Protein AF-A0A1I5HDP6-F1 (afdb_monomer_lite)

Radius of gyration: 18.16 Å; chains: 1; bounding box: 40×34×46 Å

Secondary structure (DSSP, 8-state):
-HHHHHHHHHHHHHHHHHHHHHHHHTTT-SHHHHH-TTSS------HHHHHHHHHHHHHHHHHHHHHHHHHHHHTT-

Foldseek 3Di:
DVLVVLVVVLVVLVVVLVVLVVVLVPPQPDVCNVPDPPPDDPDDDPPPVNVVSVVVSVVSVVVSVVSVVVSVVVVVD

Structure (mmCIF, N/CA/C/O backbone):
data_AF-A0A1I5HDP6-F1
#
_entry.id   AF-A0A1I5HDP6-F1
#
loop_
_atom_site.group_PDB
_atom_site.id
_atom_site.type_symbol
_atom_site.label_atom_id
_atom_site.label_alt_id
_atom_site.label_comp_id
_atom_site.label_asym_id
_atom_site.label_entity_id
_atom_site.label_seq_id
_atom_site.pdbx_PDB_ins_code
_atom_site.Cartn_x
_atom_site.Cartn_y
_atom_site.Cartn_z
_atom_site.occupancy
_atom_site.B_iso_or_equiv
_atom_site.auth_seq_id
_atom_site.auth_comp_id
_atom_site.auth_asym_id
_atom_site.auth_atom_id
_atom_site.pdbx_PDB_model_num
ATOM 1 N N . MET A 1 1 ? -11.121 16.269 14.336 1.00 69.06 1 MET A N 1
ATOM 2 C CA . MET A 1 1 ? -9.773 16.668 13.846 1.00 69.06 1 MET A CA 1
ATOM 3 C C . MET A 1 1 ? -8.930 15.448 13.467 1.00 69.06 1 MET A C 1
ATOM 5 O O . MET A 1 1 ? -8.420 15.411 12.357 1.00 69.06 1 MET A O 1
ATOM 9 N N . VAL A 1 2 ? -8.848 14.428 14.333 1.00 74.56 2 VAL A N 1
ATOM 10 C CA . VAL A 1 2 ? -8.138 13.155 14.067 1.00 74.56 2 VAL A CA 1
ATOM 11 C C . VAL A 1 2 ? -8.649 12.384 12.842 1.00 74.56 2 VAL A C 1
ATOM 13 O O . VAL A 1 2 ? -7.849 11.837 12.092 1.00 74.56 2 VAL A O 1
ATOM 16 N N . GLU A 1 3 ? -9.955 12.410 12.574 1.00 73.06 3 GLU A N 1
ATOM 17 C CA . GLU A 1 3 ? -10.555 11.751 11.403 1.00 73.06 3 GLU A CA 1
ATOM 18 C C . GLU A 1 3 ? -10.056 12.343 10.082 1.00 73.06 3 GLU A C 1
ATOM 20 O O . GLU A 1 3 ? -9.762 11.609 9.148 1.00 73.06 3 GLU A O 1
ATOM 25 N N . LEU A 1 4 ? -9.892 13.669 10.017 1.00 79.25 4 LEU A N 1
ATOM 26 C CA . LEU A 1 4 ? -9.424 14.367 8.818 1.00 79.25 4 LEU A CA 1
ATOM 27 C C . LEU A 1 4 ? -7.961 14.013 8.520 1.00 79.25 4 LEU A C 1
ATOM 29 O O . LEU A 1 4 ? -7.606 13.760 7.372 1.00 79.25 4 LEU A O 1
ATOM 33 N N . VAL A 1 5 ? -7.138 13.904 9.567 1.00 80.25 5 VAL A N 1
ATOM 34 C CA . VAL A 1 5 ? -5.745 13.447 9.458 1.00 80.25 5 VAL A CA 1
ATOM 35 C C . VAL A 1 5 ? -5.687 12.009 8.948 1.00 80.25 5 VAL A C 1
ATOM 37 O O . VAL A 1 5 ? -4.949 11.730 8.006 1.00 80.25 5 VAL A O 1
ATOM 40 N N . LEU A 1 6 ? -6.490 11.107 9.519 1.00 70.75 6 LEU A N 1
ATOM 41 C CA . LEU A 1 6 ? -6.537 9.70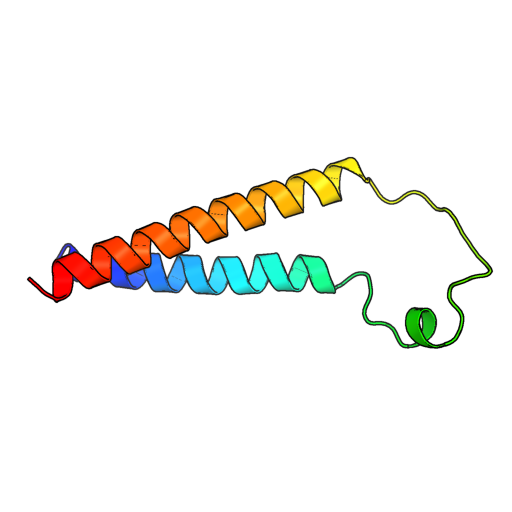6 9.100 1.00 70.75 6 LEU A CA 1
ATOM 42 C C . LEU A 1 6 ? -7.022 9.554 7.650 1.00 70.75 6 LEU A C 1
ATOM 44 O O . LEU A 1 6 ? -6.439 8.774 6.903 1.00 70.75 6 LEU A O 1
ATOM 48 N N . ASN A 1 7 ? -8.026 10.324 7.225 1.00 76.44 7 ASN A N 1
ATOM 49 C CA . ASN A 1 7 ? -8.565 10.254 5.864 1.00 76.44 7 ASN A CA 1
ATOM 50 C C . ASN A 1 7 ? -7.554 10.757 4.815 1.00 76.44 7 ASN A C 1
ATOM 52 O O . ASN A 1 7 ? -7.369 10.133 3.770 1.00 76.44 7 ASN A O 1
ATOM 56 N N . VAL A 1 8 ? -6.842 11.852 5.114 1.00 85.50 8 VAL A N 1
ATOM 57 C CA . VAL A 1 8 ? -5.763 12.373 4.253 1.00 85.50 8 VAL A CA 1
ATOM 58 C C . VAL A 1 8 ? -4.592 11.389 4.189 1.00 85.50 8 VAL A C 1
ATOM 60 O O . VAL A 1 8 ? -4.073 11.123 3.103 1.00 85.50 8 VAL A O 1
ATOM 63 N N . LEU A 1 9 ? -4.204 10.798 5.324 1.00 77.56 9 LEU A N 1
ATOM 64 C CA . LEU A 1 9 ? -3.152 9.781 5.383 1.00 77.56 9 LEU A CA 1
ATOM 65 C C . LEU A 1 9 ? -3.529 8.536 4.561 1.00 77.56 9 LEU A C 1
ATOM 67 O O . LEU A 1 9 ? -2.691 7.991 3.839 1.00 77.56 9 LEU A O 1
ATOM 71 N N . LEU A 1 10 ? -4.793 8.110 4.630 1.00 78.06 10 LEU A N 1
ATOM 72 C CA . LEU A 1 10 ? -5.325 6.979 3.869 1.00 78.06 10 LEU A CA 1
ATOM 73 C C . LEU A 1 10 ? -5.293 7.243 2.356 1.00 78.06 10 LEU A C 1
ATOM 75 O O . LEU A 1 10 ? -4.849 6.396 1.578 1.00 78.06 10 LEU A O 1
ATOM 79 N N . GLY A 1 11 ? -5.725 8.435 1.939 1.00 84.31 11 GLY A N 1
ATOM 80 C CA . GLY A 1 11 ? -5.668 8.858 0.541 1.00 84.31 11 GLY A CA 1
ATOM 81 C C . GLY A 1 11 ? -4.232 8.899 0.016 1.00 84.31 11 GLY A C 1
ATOM 82 O O . GLY A 1 11 ? -3.941 8.344 -1.044 1.00 84.31 11 GLY A O 1
ATOM 83 N N . LEU A 1 12 ? -3.309 9.478 0.791 1.00 84.06 12 LEU A N 1
ATOM 84 C CA . LEU A 1 12 ? -1.898 9.582 0.416 1.00 84.06 12 LEU A CA 1
ATOM 85 C C . LEU A 1 12 ? -1.230 8.205 0.288 1.00 84.06 12 LEU A C 1
ATOM 87 O O . LEU A 1 12 ? -0.538 7.937 -0.694 1.00 84.06 12 LEU A O 1
ATOM 91 N N . THR A 1 13 ? -1.465 7.312 1.251 1.00 76.50 13 THR A N 1
ATOM 92 C CA . THR A 1 13 ? -0.925 5.942 1.230 1.00 76.50 13 THR A CA 1
ATOM 93 C C . THR A 1 13 ? -1.51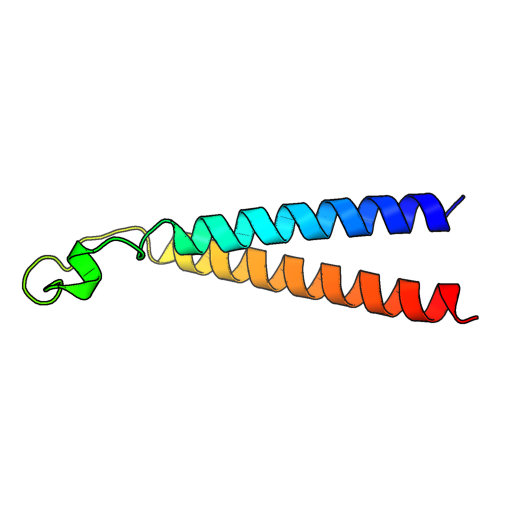4 5.103 0.092 1.00 76.50 13 THR A C 1
ATOM 95 O O . THR A 1 13 ? -0.790 4.302 -0.498 1.00 76.50 13 THR A O 1
ATOM 98 N N . SER A 1 14 ? -2.776 5.334 -0.291 1.00 77.31 14 SER A N 1
ATOM 99 C CA . SER A 1 14 ? -3.402 4.688 -1.453 1.00 77.31 14 SER A CA 1
ATOM 100 C C . SER A 1 14 ? -2.739 5.098 -2.771 1.00 77.31 14 SER A C 1
ATOM 102 O O . SER A 1 14 ? -2.341 4.237 -3.556 1.00 77.31 14 SER A O 1
ATOM 104 N N . VAL A 1 15 ? -2.541 6.402 -2.998 1.00 84.94 15 VAL A N 1
ATOM 105 C CA . VAL A 1 15 ? -1.868 6.906 -4.210 1.00 84.94 15 VAL A CA 1
ATOM 106 C C . VAL A 1 15 ? -0.422 6.415 -4.274 1.00 84.94 15 VAL A C 1
ATOM 108 O O . VAL A 1 15 ? 0.039 5.968 -5.326 1.00 84.94 15 VAL A O 1
ATOM 111 N N . LEU A 1 16 ? 0.283 6.434 -3.142 1.00 79.38 16 LEU A N 1
ATOM 112 C CA . LEU A 1 16 ? 1.660 5.956 -3.048 1.00 79.38 16 LEU A CA 1
ATOM 113 C C . LEU A 1 16 ? 1.760 4.456 -3.375 1.00 79.38 16 LEU A C 1
ATOM 115 O O . LEU A 1 16 ? 2.671 4.051 -4.097 1.00 79.38 16 LEU A O 1
ATOM 119 N N . LEU A 1 17 ? 0.789 3.645 -2.942 1.00 79.00 17 LEU A N 1
ATOM 120 C CA . LEU A 1 17 ? 0.696 2.237 -3.335 1.00 79.00 17 LEU A CA 1
ATOM 121 C C . LEU A 1 17 ? 0.454 2.047 -4.826 1.00 79.00 17 LEU A C 1
ATOM 123 O O . LEU A 1 17 ? 1.123 1.217 -5.437 1.00 79.00 17 LEU A O 1
ATOM 127 N N . VAL A 1 18 ? -0.456 2.814 -5.426 1.00 81.31 18 VAL A N 1
ATOM 128 C CA . VAL A 1 18 ? -0.713 2.738 -6.872 1.00 81.31 18 VAL A CA 1
ATOM 129 C C . VAL A 1 18 ? 0.572 3.013 -7.657 1.00 81.31 18 VAL A C 1
ATOM 131 O O . VAL A 1 18 ? 0.912 2.249 -8.560 1.00 81.31 18 VAL A O 1
ATOM 134 N N . VAL A 1 19 ? 1.335 4.042 -7.277 1.00 82.81 19 VAL A N 1
ATOM 135 C CA . VAL A 1 19 ? 2.621 4.369 -7.917 1.00 82.81 19 VAL A CA 1
ATOM 136 C C . VAL A 1 19 ? 3.655 3.258 -7.709 1.00 82.81 19 VAL A C 1
ATOM 138 O O . VAL A 1 19 ? 4.289 2.836 -8.678 1.00 82.81 19 VAL A O 1
ATOM 141 N N . LEU A 1 20 ? 3.802 2.742 -6.481 1.00 77.75 20 LEU A N 1
ATOM 142 C CA . LEU A 1 20 ? 4.718 1.633 -6.184 1.00 77.75 20 LEU A CA 1
ATOM 143 C C . LEU A 1 20 ? 4.380 0.385 -7.011 1.00 77.75 20 LEU A C 1
ATOM 145 O O . LEU A 1 20 ? 5.278 -0.231 -7.586 1.00 77.75 20 LEU A O 1
ATOM 149 N N . ILE A 1 21 ? 3.097 0.038 -7.132 1.00 76.94 21 ILE A N 1
ATOM 150 C CA . ILE A 1 21 ? 2.625 -1.110 -7.918 1.00 76.94 21 ILE A CA 1
ATOM 151 C C . ILE A 1 21 ? 2.865 -0.888 -9.420 1.00 76.94 21 ILE A C 1
ATOM 153 O O . ILE A 1 21 ? 3.309 -1.802 -10.117 1.00 76.94 21 ILE A O 1
ATOM 157 N N . LEU A 1 22 ? 2.622 0.315 -9.947 1.00 78.69 22 LEU A N 1
ATOM 158 C CA . LEU A 1 22 ? 2.882 0.620 -11.360 1.00 78.69 22 LEU A CA 1
ATOM 159 C C . LEU A 1 22 ? 4.374 0.552 -11.701 1.00 78.69 22 LEU A C 1
ATOM 161 O O . LEU A 1 22 ? 4.736 0.049 -12.767 1.00 78.69 22 LEU A O 1
ATOM 165 N N . LEU A 1 23 ? 5.240 0.962 -10.773 1.00 79.19 23 LEU A N 1
ATOM 166 C CA . LEU A 1 23 ? 6.689 0.848 -10.924 1.00 79.19 23 LEU A CA 1
ATOM 167 C C . LEU A 1 23 ? 7.150 -0.623 -11.016 1.00 79.19 23 LEU A C 1
ATOM 169 O O . LEU A 1 23 ? 8.146 -0.899 -11.682 1.00 79.19 23 LEU A O 1
ATOM 173 N N . HIS A 1 24 ? 6.382 -1.579 -10.469 1.00 70.62 24 HIS A N 1
ATOM 174 C CA . HIS A 1 24 ? 6.610 -3.019 -10.675 1.00 70.62 24 HIS A CA 1
ATOM 175 C C . HIS A 1 24 ? 6.180 -3.507 -12.072 1.00 70.62 24 HIS A C 1
ATOM 177 O O . HIS A 1 24 ? 6.774 -4.446 -12.600 1.00 70.62 24 HIS A O 1
ATOM 183 N N . ARG A 1 25 ? 5.173 -2.883 -12.706 1.00 58.19 25 ARG A N 1
ATOM 184 C CA . ARG A 1 25 ? 4.671 -3.283 -14.041 1.00 58.19 25 ARG A CA 1
ATOM 185 C C . ARG A 1 25 ? 5.427 -2.660 -15.219 1.00 58.19 25 ARG A C 1
ATOM 187 O O . ARG A 1 25 ? 5.298 -3.159 -16.336 1.00 58.19 25 ARG A O 1
ATOM 194 N N . GLY A 1 26 ? 6.245 -1.631 -14.993 1.00 61.28 26 GLY A N 1
ATOM 195 C CA . GLY A 1 26 ? 6.986 -0.929 -16.052 1.00 61.28 26 GLY A CA 1
ATOM 196 C C . GLY A 1 26 ? 8.031 -1.767 -16.805 1.00 61.28 26 GLY A C 1
ATOM 197 O O . GLY A 1 26 ? 8.529 -1.325 -17.835 1.00 61.28 26 GLY A O 1
ATOM 198 N N . LYS A 1 27 ? 8.362 -2.976 -16.331 1.00 59.72 27 LYS A N 1
ATOM 199 C CA . LYS A 1 27 ? 9.475 -3.781 -16.863 1.00 59.72 27 LYS A CA 1
ATOM 200 C C . LYS A 1 27 ? 9.072 -4.987 -17.733 1.00 59.72 27 LYS A C 1
ATOM 202 O O . LYS A 1 27 ? 9.952 -5.591 -18.332 1.00 59.72 27 LYS A O 1
ATOM 207 N N . GLY A 1 28 ? 7.779 -5.333 -17.834 1.00 59.31 28 GLY A N 1
ATOM 208 C CA . GLY A 1 28 ? 7.329 -6.586 -18.481 1.00 59.31 28 GLY A CA 1
ATOM 209 C C . GLY A 1 28 ? 6.168 -6.492 -19.483 1.00 59.31 28 GLY A C 1
ATOM 210 O O . GLY A 1 28 ? 5.746 -7.520 -20.004 1.00 59.31 28 GLY A O 1
ATOM 211 N N . GLY A 1 29 ? 5.636 -5.296 -19.756 1.00 62.28 29 GLY A N 1
ATOM 212 C CA . GLY A 1 29 ? 4.407 -5.102 -20.547 1.00 62.28 29 GLY A CA 1
ATOM 213 C C . GLY A 1 29 ? 4.585 -4.822 -22.046 1.00 62.28 29 GLY A C 1
ATOM 214 O O . GLY A 1 29 ? 3.643 -4.351 -22.676 1.00 62.28 29 GLY A O 1
ATOM 215 N N . GLY A 1 30 ? 5.774 -5.026 -22.618 1.00 68.69 30 GLY A N 1
ATOM 216 C CA . GLY A 1 30 ? 6.021 -4.770 -24.042 1.00 68.69 30 GLY A CA 1
ATOM 217 C C . GLY A 1 30 ? 5.584 -5.936 -24.933 1.00 68.69 30 GLY A C 1
ATOM 218 O O . GLY A 1 30 ? 5.773 -7.090 -24.574 1.00 68.69 30 GLY A O 1
ATOM 219 N N . LEU A 1 31 ? 5.081 -5.658 -26.141 1.00 61.84 31 LEU A N 1
ATOM 220 C CA . LEU A 1 31 ? 4.698 -6.689 -27.125 1.00 61.84 31 LEU A CA 1
ATOM 221 C C . LEU A 1 31 ? 5.830 -7.707 -27.400 1.00 61.84 31 LEU A C 1
ATOM 223 O O . LEU A 1 31 ? 5.564 -8.876 -27.644 1.00 61.84 31 LEU A O 1
ATOM 227 N N . SER A 1 32 ? 7.095 -7.299 -27.264 1.00 62.56 32 SER A N 1
ATOM 228 C CA . SER A 1 32 ? 8.279 -8.160 -27.420 1.00 62.56 32 SER A CA 1
ATOM 229 C C . SER A 1 32 ? 8.344 -9.336 -26.424 1.00 62.56 32 SER A C 1
ATOM 231 O O . SER A 1 32 ? 8.725 -10.443 -26.808 1.00 62.56 32 SER A O 1
ATOM 233 N N . SER A 1 33 ? 7.902 -9.159 -25.168 1.00 62.44 33 SER A N 1
ATOM 234 C CA . SER A 1 33 ? 7.833 -10.267 -24.199 1.00 62.44 33 SER A CA 1
ATOM 235 C C . SER A 1 33 ? 6.664 -11.216 -24.480 1.00 62.44 33 SER A C 1
ATOM 237 O O . SER A 1 33 ? 6.754 -12.394 -24.143 1.00 62.44 33 SER A O 1
ATOM 239 N N . MET A 1 34 ? 5.605 -10.741 -25.148 1.00 65.25 34 MET A N 1
ATOM 240 C CA . MET A 1 34 ? 4.452 -11.562 -25.541 1.00 65.25 34 MET A CA 1
ATOM 241 C C . MET A 1 34 ? 4.628 -12.284 -26.886 1.00 65.25 34 MET A C 1
ATOM 243 O O . MET A 1 34 ? 3.962 -13.290 -27.109 1.00 65.25 34 MET A O 1
ATOM 247 N N . PHE A 1 35 ? 5.532 -11.817 -27.756 1.00 69.75 35 PHE A N 1
ATOM 248 C CA . PHE A 1 35 ? 5.722 -12.362 -29.108 1.00 69.75 35 PHE A CA 1
ATOM 249 C C . PHE A 1 35 ? 6.989 -13.212 -29.324 1.00 69.75 35 PHE A C 1
ATOM 251 O O . PHE A 1 35 ? 7.139 -13.772 -30.406 1.00 69.75 35 PHE A O 1
ATOM 258 N N . GLY A 1 36 ? 7.894 -13.371 -28.348 1.00 70.31 36 GLY A N 1
ATOM 259 C CA . GLY A 1 36 ? 9.063 -14.242 -28.573 1.00 70.31 36 GLY A CA 1
ATOM 260 C C . GLY A 1 36 ? 10.253 -14.107 -27.624 1.00 70.31 36 GLY A C 1
ATOM 261 O O . GLY A 1 36 ? 11.377 -14.396 -28.026 1.00 70.31 36 GLY A O 1
ATOM 262 N N . GLY A 1 37 ? 10.051 -13.696 -26.371 1.00 66.38 37 GLY A N 1
ATOM 263 C CA . GLY A 1 37 ? 11.131 -13.436 -25.406 1.00 66.38 37 GLY A CA 1
ATOM 264 C C . GLY A 1 37 ? 11.927 -14.654 -24.898 1.00 66.38 37 GLY A C 1
ATOM 265 O O . GLY A 1 37 ? 12.528 -14.562 -23.834 1.00 66.38 37 GLY A O 1
ATOM 266 N N . ALA A 1 38 ? 11.928 -15.791 -25.603 1.00 59.16 38 ALA A N 1
ATOM 267 C CA . ALA A 1 38 ? 12.564 -17.036 -25.153 1.00 59.16 38 ALA A CA 1
ATOM 268 C C . ALA A 1 38 ? 14.027 -17.223 -25.612 1.00 59.16 38 ALA A C 1
ATOM 270 O O . ALA A 1 38 ? 14.706 -18.098 -25.084 1.00 59.16 38 ALA A O 1
ATOM 271 N N . VAL A 1 39 ? 14.535 -16.440 -26.579 1.00 58.19 39 VAL A N 1
ATOM 272 C CA . VAL A 1 39 ? 15.824 -16.752 -27.250 1.00 58.19 39 VAL A CA 1
ATOM 273 C C . VAL A 1 39 ? 16.981 -15.816 -26.888 1.00 58.19 39 VAL A C 1
ATOM 275 O O . VAL A 1 39 ? 18.132 -16.111 -27.197 1.00 58.19 39 VAL A O 1
ATOM 278 N N . SER A 1 40 ? 16.754 -14.729 -26.157 1.00 53.41 40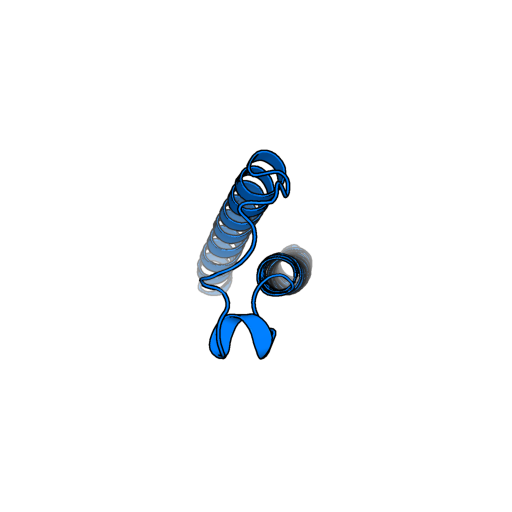 SER A N 1
ATOM 279 C CA . SER A 1 40 ? 17.850 -13.826 -25.804 1.00 53.41 40 SER A CA 1
ATOM 280 C C . SER A 1 40 ? 17.763 -13.341 -24.370 1.00 53.41 40 SER A C 1
ATOM 282 O O . SER A 1 40 ? 16.820 -12.657 -23.980 1.00 53.41 40 SER A O 1
ATOM 284 N N . SER A 1 41 ? 18.858 -13.600 -23.656 1.00 47.38 41 SER A N 1
ATOM 285 C CA . SER A 1 41 ? 19.359 -12.863 -22.497 1.00 47.38 41 SER A CA 1
ATOM 286 C C . SER A 1 41 ? 18.704 -13.123 -21.137 1.00 47.38 41 SER A C 1
ATOM 288 O O . SER A 1 41 ? 17.929 -12.334 -20.608 1.00 47.38 41 SER A O 1
ATOM 290 N N . GLN A 1 42 ? 19.238 -14.152 -20.475 1.00 54.44 42 GLN A N 1
ATOM 291 C CA . GLN A 1 42 ? 19.756 -14.007 -19.112 1.00 54.44 42 GLN A CA 1
ATOM 292 C C . GLN A 1 42 ? 20.641 -12.741 -19.038 1.00 54.44 42 GLN A C 1
ATOM 294 O O . GLN A 1 42 ? 21.840 -12.815 -19.296 1.00 54.44 42 GLN A O 1
ATOM 299 N N . LEU A 1 43 ? 20.079 -11.563 -18.751 1.00 48.88 43 LEU A N 1
ATOM 300 C CA . LEU A 1 43 ? 20.877 -10.351 -18.534 1.00 48.88 43 LEU A CA 1
ATOM 301 C C . LEU A 1 43 ? 20.303 -9.495 -17.402 1.00 48.88 43 LEU A C 1
ATOM 303 O O . LEU A 1 43 ? 19.587 -8.522 -17.597 1.00 48.88 43 LEU A O 1
ATOM 307 N N . SER A 1 44 ? 20.685 -9.902 -16.192 1.00 59.72 44 SER A N 1
ATOM 308 C CA . SER A 1 44 ? 21.374 -9.029 -15.236 1.00 59.72 44 SER A CA 1
ATOM 309 C C . SER A 1 44 ? 20.728 -7.663 -14.962 1.00 59.72 44 SER A C 1
ATOM 311 O O . SER A 1 44 ? 21.289 -6.608 -15.247 1.00 59.72 44 SER A O 1
ATOM 313 N N . GLY A 1 45 ? 19.549 -7.678 -14.343 1.00 57.06 45 GLY A N 1
ATOM 314 C CA . GLY A 1 45 ? 18.931 -6.500 -13.740 1.00 57.06 45 GLY A CA 1
ATOM 315 C C . GLY A 1 45 ? 18.625 -6.753 -12.269 1.00 57.06 45 GLY A C 1
ATOM 316 O O . GLY A 1 45 ? 17.543 -7.209 -11.949 1.00 57.06 45 GLY A O 1
ATOM 317 N N . SER A 1 46 ? 19.592 -6.498 -11.384 1.00 58.00 46 SER A N 1
ATOM 318 C CA . SER A 1 46 ? 19.450 -6.378 -9.921 1.00 58.00 46 SER A CA 1
ATOM 319 C C . SER A 1 46 ? 18.294 -7.164 -9.264 1.00 58.00 46 SER A C 1
ATOM 321 O O . SER A 1 46 ? 17.337 -6.582 -8.749 1.00 58.00 46 SER A O 1
ATOM 323 N N . SER A 1 47 ? 18.419 -8.497 -9.176 1.00 63.00 47 SER A N 1
ATOM 324 C CA . SER A 1 47 ? 17.482 -9.336 -8.401 1.00 63.00 47 SER A CA 1
ATOM 325 C C . SER A 1 47 ? 17.327 -8.872 -6.947 1.00 63.00 47 SER A C 1
ATOM 327 O O . SER A 1 47 ? 16.353 -9.215 -6.285 1.00 63.00 47 SER A O 1
ATOM 329 N N . VAL A 1 48 ? 18.291 -8.111 -6.423 1.00 67.19 48 VAL A N 1
ATOM 330 C CA . VAL A 1 48 ? 18.239 -7.531 -5.080 1.00 67.19 48 VAL A CA 1
ATOM 331 C C . VAL A 1 48 ? 17.305 -6.321 -5.044 1.00 67.19 48 VAL A C 1
ATOM 333 O O . VAL A 1 48 ? 16.474 -6.244 -4.143 1.00 67.19 48 VAL A O 1
ATOM 336 N N . VAL A 1 49 ? 17.373 -5.403 -6.014 1.00 69.62 49 VAL A N 1
ATOM 337 C CA . VAL A 1 49 ? 16.480 -4.229 -6.067 1.00 69.62 49 VAL A CA 1
ATOM 338 C C . VAL A 1 49 ? 15.030 -4.661 -6.262 1.00 69.62 49 VAL A C 1
ATOM 340 O O . VAL A 1 49 ? 14.165 -4.166 -5.549 1.00 69.62 49 VAL A O 1
ATOM 343 N N . GLU A 1 50 ? 14.766 -5.648 -7.120 1.00 72.06 50 GLU A N 1
ATOM 344 C CA . GLU A 1 50 ? 13.407 -6.171 -7.327 1.00 72.06 50 GLU A CA 1
ATOM 345 C C . GLU A 1 50 ? 12.839 -6.829 -6.062 1.00 72.06 50 GLU A C 1
ATOM 347 O O . GLU A 1 50 ? 11.705 -6.559 -5.661 1.00 72.06 50 GLU A O 1
ATOM 352 N N . LYS A 1 51 ? 13.647 -7.634 -5.361 1.00 77.00 51 LYS A N 1
ATOM 353 C CA . LYS A 1 51 ? 13.236 -8.258 -4.094 1.00 77.00 51 LYS A CA 1
ATOM 354 C C . LYS A 1 51 ? 12.976 -7.226 -2.992 1.00 77.00 51 LYS A C 1
ATOM 356 O O . LYS A 1 51 ? 12.062 -7.419 -2.191 1.00 77.00 51 LYS A O 1
ATOM 361 N N . ASN A 1 52 ? 13.764 -6.151 -2.937 1.00 79.94 52 ASN A N 1
ATOM 362 C CA . ASN A 1 52 ? 13.578 -5.083 -1.954 1.00 79.94 52 ASN A CA 1
ATOM 363 C C . ASN A 1 52 ? 12.349 -4.217 -2.271 1.00 79.94 52 ASN A C 1
ATOM 365 O O . ASN A 1 52 ? 11.580 -3.917 -1.360 1.00 79.94 52 ASN A O 1
ATOM 369 N N . LEU A 1 53 ? 12.108 -3.893 -3.545 1.00 78.19 53 LEU A N 1
ATOM 370 C CA . LEU A 1 53 ? 10.912 -3.173 -4.000 1.00 78.19 53 LEU A CA 1
ATOM 371 C C . LEU A 1 53 ? 9.622 -3.945 -3.710 1.00 78.19 53 LEU A C 1
ATOM 373 O O . LEU A 1 53 ? 8.658 -3.360 -3.209 1.00 78.19 53 LEU A O 1
ATOM 377 N N . ASN A 1 54 ? 9.636 -5.262 -3.927 1.00 82.44 54 ASN A N 1
ATOM 378 C CA . ASN A 1 54 ? 8.503 -6.117 -3.589 1.00 82.44 54 ASN A CA 1
ATOM 379 C C . ASN A 1 54 ? 8.245 -6.113 -2.074 1.00 82.44 54 ASN A C 1
ATOM 381 O O . ASN A 1 54 ? 7.116 -5.931 -1.624 1.00 82.44 54 ASN A O 1
ATOM 385 N N . ARG A 1 55 ? 9.305 -6.230 -1.262 1.00 85.00 55 ARG A N 1
ATOM 386 C CA . ARG A 1 55 ? 9.192 -6.218 0.204 1.00 85.00 55 ARG A CA 1
ATOM 387 C C . ARG A 1 55 ? 8.643 -4.889 0.732 1.00 85.00 55 ARG A C 1
ATOM 389 O O . ARG A 1 55 ? 7.794 -4.905 1.618 1.00 85.00 55 ARG A O 1
ATOM 396 N N . LEU A 1 56 ? 9.090 -3.763 0.171 1.00 82.56 56 LEU A N 1
ATOM 397 C CA . LEU A 1 56 ? 8.605 -2.429 0.534 1.00 82.56 56 LEU A CA 1
ATOM 398 C C . LEU A 1 56 ? 7.128 -2.266 0.157 1.00 82.56 56 LEU A C 1
ATOM 400 O O . LEU A 1 56 ? 6.336 -1.837 0.986 1.00 82.56 56 LEU A O 1
ATOM 404 N N . THR A 1 57 ? 6.730 -2.702 -1.040 1.00 84.38 57 THR A N 1
ATOM 405 C CA . THR A 1 57 ? 5.333 -2.613 -1.502 1.00 84.38 57 THR A CA 1
ATOM 406 C C . THR A 1 57 ? 4.395 -3.470 -0.659 1.00 84.38 57 THR A C 1
ATOM 408 O O . THR A 1 57 ? 3.332 -2.999 -0.261 1.00 84.38 57 THR A O 1
ATOM 411 N N . VAL A 1 58 ? 4.801 -4.699 -0.322 1.00 84.69 58 VAL A N 1
ATOM 412 C CA . VAL A 1 58 ? 4.037 -5.571 0.584 1.00 84.69 58 VAL A CA 1
ATOM 413 C C . VAL A 1 58 ? 3.909 -4.932 1.966 1.00 84.69 58 VAL A C 1
ATOM 415 O O . VAL A 1 58 ? 2.811 -4.897 2.516 1.00 84.69 58 VAL A O 1
ATOM 418 N N . PHE A 1 59 ? 4.994 -4.372 2.510 1.00 85.94 59 PHE A N 1
ATOM 419 C CA . PHE A 1 59 ? 4.964 -3.677 3.797 1.00 85.94 59 PHE A CA 1
ATOM 420 C C . PHE A 1 59 ? 4.016 -2.469 3.776 1.00 85.94 59 PHE A C 1
ATOM 422 O O . PHE A 1 59 ? 3.144 -2.355 4.636 1.00 85.94 59 PHE A O 1
ATOM 429 N N . THR A 1 60 ? 4.119 -1.607 2.762 1.00 82.50 60 THR A N 1
ATOM 430 C CA . THR A 1 60 ? 3.224 -0.455 2.590 1.00 82.50 60 THR A CA 1
ATOM 431 C C . THR A 1 60 ? 1.767 -0.891 2.408 1.00 82.50 60 THR A C 1
ATOM 433 O O . THR A 1 60 ? 0.877 -0.264 2.979 1.00 82.50 60 THR A O 1
ATOM 436 N N 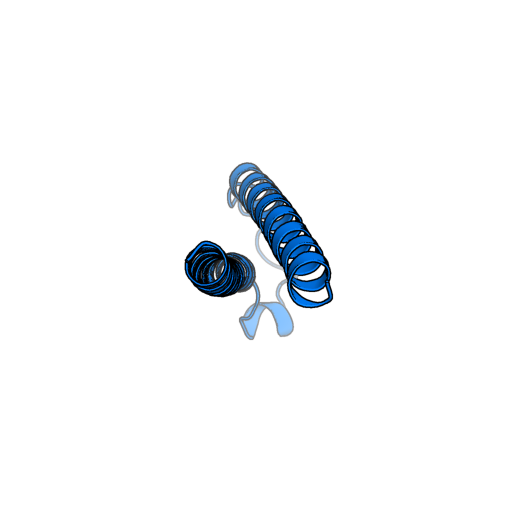. GLY A 1 61 ? 1.506 -1.981 1.678 1.00 82.31 61 GLY A N 1
ATOM 437 C CA . GLY A 1 61 ? 0.159 -2.527 1.470 1.00 82.31 61 GLY A CA 1
ATOM 438 C C . GLY A 1 61 ? -0.473 -3.039 2.762 1.00 82.31 61 GLY A C 1
ATOM 439 O O . GLY A 1 61 ? -1.662 -2.830 3.014 1.00 82.31 61 GLY A O 1
ATOM 440 N N . LEU A 1 62 ? 0.342 -3.655 3.616 1.00 88.19 62 LEU A N 1
ATOM 441 C CA . LEU A 1 62 ? -0.073 -4.152 4.923 1.00 88.19 62 LEU A CA 1
ATOM 442 C C . LEU A 1 62 ? -0.424 -2.985 5.861 1.00 88.19 62 LEU A C 1
ATOM 444 O O . LEU A 1 62 ? -1.504 -2.980 6.451 1.00 88.19 62 LEU A O 1
ATOM 448 N N . VAL A 1 63 ? 0.425 -1.952 5.918 1.00 82.25 63 VAL A N 1
ATOM 449 C CA . VAL A 1 63 ? 0.163 -0.722 6.691 1.00 82.25 63 VAL A CA 1
ATOM 450 C C . VAL A 1 63 ? -1.106 -0.017 6.202 1.00 82.25 63 VAL A C 1
ATOM 452 O O . VAL A 1 63 ? -1.957 0.338 7.014 1.00 82.25 63 VAL A O 1
ATOM 455 N N . TRP A 1 64 ? -1.284 0.121 4.887 1.00 85.00 64 TRP A N 1
ATOM 456 C CA . TRP A 1 64 ? -2.490 0.708 4.298 1.00 85.00 64 TRP A CA 1
ATOM 457 C C . TRP A 1 64 ? -3.759 -0.059 4.684 1.00 85.00 64 TRP A C 1
ATOM 459 O O . TRP A 1 64 ? -4.738 0.548 5.116 1.00 85.00 64 TRP A O 1
ATOM 469 N N . THR A 1 65 ? -3.724 -1.392 4.613 1.00 81.56 65 THR A N 1
ATOM 470 C CA .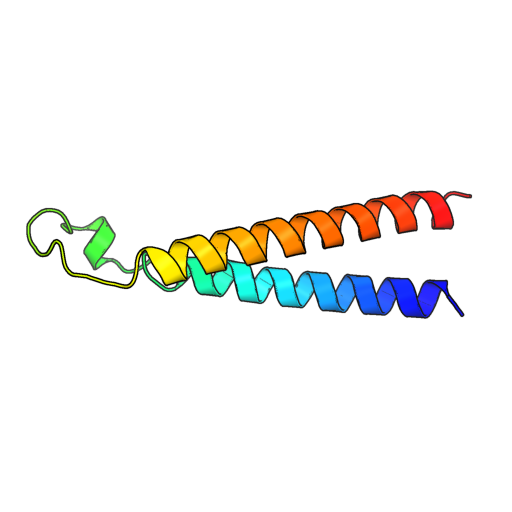 THR A 1 65 ? -4.864 -2.243 4.988 1.00 81.56 65 THR A CA 1
ATOM 471 C C . THR A 1 65 ? -5.210 -2.089 6.474 1.00 81.56 65 THR A C 1
ATOM 473 O O . THR A 1 65 ? -6.383 -1.951 6.820 1.00 81.56 65 THR A O 1
ATOM 476 N N . ILE A 1 66 ? -4.207 -2.036 7.359 1.00 85.69 66 ILE A N 1
ATOM 477 C CA . ILE A 1 66 ? -4.413 -1.788 8.797 1.00 85.69 66 ILE A CA 1
ATOM 478 C C . ILE A 1 66 ? -5.048 -0.411 9.035 1.00 85.69 66 ILE A C 1
ATOM 480 O O . ILE A 1 66 ? -5.964 -0.295 9.856 1.00 85.69 66 ILE A O 1
ATOM 484 N N . CYS A 1 67 ? -4.607 0.624 8.312 1.00 79.56 67 CYS A N 1
ATOM 485 C CA . CYS A 1 67 ? -5.193 1.960 8.411 1.00 79.56 67 CYS A CA 1
ATOM 486 C C . CYS A 1 67 ? -6.670 1.964 7.993 1.00 79.56 67 CYS A C 1
ATOM 488 O O . CYS A 1 67 ? -7.478 2.569 8.696 1.00 79.56 67 CYS A O 1
ATOM 490 N N . ILE A 1 68 ? -7.041 1.248 6.922 1.00 80.94 68 ILE A N 1
ATOM 491 C CA . ILE A 1 68 ? -8.446 1.096 6.499 1.00 80.94 68 ILE A CA 1
ATOM 492 C C . ILE A 1 68 ? -9.277 0.416 7.577 1.00 80.94 68 ILE A C 1
ATOM 494 O O . ILE A 1 68 ? -10.343 0.916 7.927 1.00 80.94 68 ILE A O 1
ATOM 498 N N . VAL A 1 69 ? -8.807 -0.717 8.104 1.00 83.69 69 VAL A N 1
ATOM 499 C CA . VAL A 1 69 ? -9.556 -1.486 9.107 1.00 83.69 69 VAL A CA 1
ATOM 500 C C . VAL A 1 69 ? -9.750 -0.662 10.379 1.00 83.69 69 VAL A C 1
ATOM 502 O O . VAL A 1 69 ? -10.861 -0.591 10.900 1.00 83.69 69 VAL A O 1
ATOM 505 N N . THR A 1 70 ? -8.701 0.020 10.841 1.00 80.69 70 THR A N 1
ATOM 506 C CA . THR A 1 70 ? -8.765 0.893 12.023 1.00 80.69 70 THR A CA 1
ATOM 507 C C . THR A 1 70 ? -9.750 2.041 11.819 1.00 80.69 70 THR A C 1
ATOM 509 O O . THR A 1 70 ? -10.601 2.269 12.674 1.00 80.69 70 THR A O 1
ATOM 512 N N . LEU A 1 71 ? -9.684 2.733 10.676 1.00 75.31 71 LEU A N 1
ATOM 513 C CA . LEU A 1 71 ? -10.638 3.791 10.333 1.00 75.31 71 LEU A CA 1
ATOM 514 C C . LEU A 1 71 ? -12.072 3.265 10.237 1.00 75.31 71 LEU A C 1
ATOM 516 O O . LEU A 1 71 ? -12.986 3.899 10.748 1.00 75.31 71 LEU A O 1
ATOM 520 N N . GLY A 1 72 ? -12.270 2.102 9.616 1.00 77.50 72 GLY A N 1
ATOM 521 C CA . GLY A 1 72 ? -13.585 1.482 9.476 1.00 77.50 72 GLY A CA 1
ATOM 522 C C . GLY A 1 72 ? -14.215 1.113 10.818 1.00 77.50 72 GLY A C 1
ATOM 523 O O . GLY A 1 72 ? -15.425 1.241 10.969 1.00 77.50 72 GLY A O 1
ATOM 524 N N . ILE A 1 73 ? -13.413 0.701 11.803 1.00 81.50 73 ILE A N 1
ATOM 525 C CA . ILE A 1 73 ? -13.888 0.443 13.170 1.00 81.50 73 ILE A CA 1
ATOM 526 C C . ILE A 1 73 ? -14.176 1.761 13.897 1.00 81.50 73 ILE A C 1
ATOM 528 O O . ILE A 1 73 ? -15.215 1.885 14.537 1.00 81.50 73 ILE A O 1
ATOM 532 N N . LEU A 1 74 ? -13.287 2.749 13.772 1.00 73.88 74 LEU A N 1
ATOM 533 C CA . LEU A 1 74 ? -13.372 4.019 14.497 1.00 73.88 74 LEU A CA 1
ATOM 534 C C . LEU A 1 74 ? -14.497 4.935 13.988 1.00 73.88 74 LEU A C 1
ATOM 536 O O . LEU A 1 74 ? -15.028 5.701 14.773 1.00 73.88 74 LEU A O 1
ATOM 540 N N . LEU A 1 75 ? -14.867 4.830 12.706 1.00 69.75 75 LEU A N 1
ATOM 541 C CA . LEU A 1 75 ? -16.016 5.526 12.105 1.00 69.75 75 LEU A CA 1
ATOM 542 C C . LEU A 1 75 ? -17.347 4.773 12.275 1.00 69.75 75 LEU A C 1
ATOM 544 O O . LEU A 1 75 ? -18.408 5.346 12.041 1.00 69.75 75 LEU A O 1
ATOM 548 N N . LYS A 1 76 ? -17.303 3.466 12.576 1.00 57.53 76 LYS A N 1
ATOM 549 C CA . LYS A 1 76 ? -18.501 2.637 12.798 1.00 57.53 76 LYS A CA 1
ATOM 550 C C . LYS A 1 76 ? -18.943 2.624 14.268 1.00 57.53 76 LYS A C 1
ATOM 552 O O . LYS A 1 76 ? -20.072 2.213 14.534 1.00 57.53 76 LYS A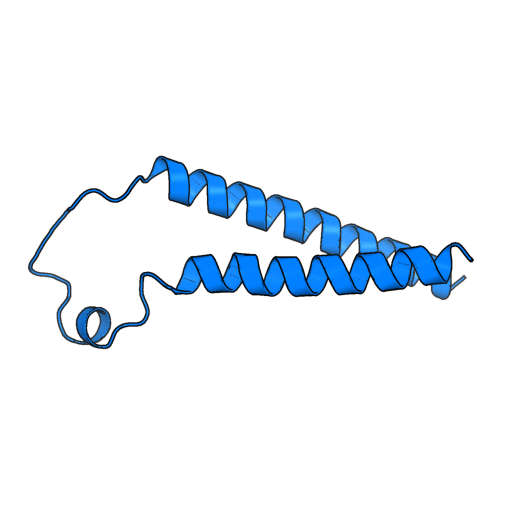 O 1
ATOM 557 N N . VAL A 1 77 ? -18.064 3.039 15.180 1.00 49.38 77 VAL A N 1
ATOM 558 C CA . VAL A 1 77 ? -18.363 3.403 16.577 1.00 49.38 77 VAL A CA 1
ATOM 559 C C . VAL A 1 77 ? -18.840 4.846 16.624 1.00 49.38 77 VAL A C 1
ATOM 561 O O . VAL A 1 77 ? -19.848 5.085 17.322 1.00 49.38 77 VAL A O 1
#

Organism: NCBI:txid1861

InterPro domains:
  IPR004692 Preprotein translocase SecG subunit [PF03840] (5-74)
  IPR004692 Preprotein translocase SecG subunit [PR01651] (4-24)
  IPR004692 Preprotein translocase SecG subunit [PR01651] (24-38)
  IPR004692 Preprotein translocase SecG subunit [PR01651] (39-55)
  IPR004692 Preprotein translocase SecG subunit [PTHR34182] (4-74)
  IPR004692 Preprotein translocase SecG subunit [TIGR00810] (4-74)

pLDDT: mean 72.87, std 10.52, range [47.38, 88.19]

Sequence (77 aa):
MVELVLNVLLGLTSVLLVVLILLHRGKGGGLSSMFGGAVSSQLSGSSVVEKNLNRLTVFTGLVWTICIVTLGILLKV